Protein AF-A0A7Z9XKP6-F1 (afdb_monomer_lite)

Sequence (77 aa):
MPHLLILALPVPPRSLETLGALIDARTVQTPFGLVGPLARRHAASASVWILPYFGSPTRTDPRATLWAAKDLGVQRI

Foldseek 3Di:
DAEEEDEDDDDPPVNVVQQADFDDFDWDQDPVGIFDRWTWHHHVVYTYTYPHPDDDDPDDDVVRVVRVCVVVNHPYD

pLDDT: mean 82.53, std 10.96, range [50.91, 95.25]

Structure (mmCIF, N/CA/C/O backbone):
data_AF-A0A7Z9XKP6-F1
#
_entry.id   AF-A0A7Z9XKP6-F1
#
loop_
_atom_site.group_PDB
_atom_site.id
_atom_site.type_symbol
_atom_site.label_atom_id
_atom_site.label_alt_id
_atom_site.label_comp_id
_atom_site.label_asym_id
_atom_site.label_entity_id
_atom_site.label_seq_id
_atom_site.pdbx_PDB_ins_code
_atom_site.Cartn_x
_atom_site.Cartn_y
_atom_site.Cartn_z
_atom_site.occupancy
_atom_site.B_iso_or_equiv
_atom_site.auth_seq_id
_atom_site.auth_comp_id
_atom_site.auth_asym_id
_atom_site.auth_atom_id
_atom_site.pdbx_PDB_model_num
ATOM 1 N N . MET A 1 1 ? -1.287 -17.007 -1.292 1.00 63.41 1 MET A N 1
ATOM 2 C CA . MET A 1 1 ? -0.015 -16.252 -1.337 1.00 63.41 1 MET A CA 1
ATOM 3 C C . MET A 1 1 ? -0.014 -15.289 -0.159 1.00 63.41 1 MET A C 1
ATOM 5 O O . MET A 1 1 ? -1.000 -14.571 -0.036 1.00 63.41 1 MET A O 1
ATOM 9 N N . PRO A 1 2 ? 0.988 -15.306 0.735 1.00 73.88 2 PRO A N 1
ATOM 10 C CA . PRO A 1 2 ? 1.039 -14.367 1.854 1.00 73.88 2 PRO A CA 1
ATOM 11 C C . PRO A 1 2 ? 1.173 -12.924 1.344 1.00 73.88 2 PRO A C 1
ATOM 13 O O . PRO A 1 2 ? 1.845 -12.674 0.337 1.00 73.88 2 PRO A O 1
ATOM 16 N N . HIS A 1 3 ? 0.515 -11.990 2.032 1.00 82.75 3 HIS A N 1
ATOM 17 C CA . HIS A 1 3 ? 0.526 -10.565 1.702 1.00 82.75 3 HIS A CA 1
ATOM 18 C C . HIS A 1 3 ? 1.402 -9.798 2.700 1.00 82.75 3 HIS A C 1
ATOM 20 O O . HIS A 1 3 ? 1.187 -9.888 3.908 1.00 82.75 3 HIS A O 1
ATOM 26 N N . LEU A 1 4 ? 2.383 -9.054 2.195 1.00 85.62 4 LEU A N 1
ATOM 27 C CA . LEU A 1 4 ? 3.303 -8.208 2.966 1.00 85.62 4 LEU A CA 1
ATOM 28 C C . LEU A 1 4 ? 3.034 -6.739 2.624 1.00 85.62 4 LEU A C 1
ATOM 30 O O . LEU A 1 4 ? 2.828 -6.443 1.451 1.00 85.62 4 LEU A O 1
ATOM 34 N N . LEU A 1 5 ? 3.061 -5.829 3.598 1.00 83.50 5 LEU A N 1
ATOM 35 C CA . LEU A 1 5 ? 3.022 -4.381 3.364 1.00 83.50 5 LEU A CA 1
ATOM 36 C C . LEU A 1 5 ? 4.347 -3.748 3.765 1.00 83.50 5 LEU A C 1
ATOM 38 O O . LEU A 1 5 ? 4.650 -3.669 4.940 1.00 83.50 5 LEU A O 1
ATOM 42 N N . ILE A 1 6 ? 5.090 -3.212 2.807 1.00 84.00 6 ILE A N 1
ATOM 43 C CA . ILE A 1 6 ? 6.284 -2.427 3.097 1.00 84.00 6 ILE A CA 1
ATOM 44 C C . ILE A 1 6 ? 5.867 -0.973 3.338 1.00 84.00 6 ILE A C 1
ATOM 46 O O . ILE A 1 6 ? 5.400 -0.291 2.420 1.00 84.00 6 ILE A O 1
ATOM 50 N N . LEU A 1 7 ? 6.075 -0.502 4.569 1.00 80.31 7 LEU A N 1
ATOM 51 C CA . LEU A 1 7 ? 6.027 0.917 4.919 1.00 80.31 7 LEU A CA 1
ATOM 52 C C . LEU A 1 7 ? 7.417 1.510 4.733 1.00 80.31 7 LEU A C 1
ATOM 54 O O . LEU A 1 7 ? 8.317 1.238 5.524 1.00 80.31 7 LEU A O 1
ATOM 58 N N . ALA A 1 8 ? 7.611 2.292 3.678 1.00 68.88 8 ALA A N 1
ATOM 59 C CA . ALA A 1 8 ? 8.939 2.768 3.323 1.00 68.88 8 ALA A CA 1
ATOM 60 C C . ALA A 1 8 ? 9.023 4.291 3.256 1.00 68.88 8 ALA A C 1
ATOM 62 O O . ALA A 1 8 ? 8.223 4.956 2.611 1.00 68.88 8 ALA A O 1
ATOM 63 N N . LEU A 1 9 ? 10.082 4.842 3.845 1.00 65.38 9 LEU A N 1
ATOM 64 C CA . LEU A 1 9 ? 10.646 6.103 3.364 1.00 65.38 9 LEU A CA 1
ATOM 65 C C . LEU A 1 9 ? 11.100 5.914 1.899 1.00 65.38 9 LEU A C 1
ATOM 67 O O . LEU A 1 9 ? 11.394 4.781 1.518 1.00 65.38 9 LEU A O 1
ATOM 71 N N . PRO A 1 10 ? 11.136 6.978 1.074 1.00 65.12 10 PRO A N 1
ATOM 72 C CA . PRO A 1 10 ? 11.202 6.901 -0.388 1.00 65.12 10 PRO A CA 1
ATOM 73 C C . PRO A 1 10 ? 12.112 5.784 -0.916 1.00 65.12 10 PRO A C 1
ATOM 75 O O . PRO A 1 10 ? 13.337 5.869 -0.826 1.00 65.12 10 PRO A O 1
ATOM 78 N N . VAL A 1 11 ? 11.511 4.726 -1.469 1.00 66.56 11 VAL A N 1
ATOM 79 C CA . VAL A 1 11 ? 12.269 3.627 -2.076 1.00 66.56 11 VAL A CA 1
ATOM 80 C C . VAL A 1 11 ? 12.777 4.098 -3.439 1.00 66.56 11 VAL A C 1
ATOM 82 O O . VAL A 1 11 ? 11.967 4.553 -4.253 1.00 66.56 11 VAL A O 1
ATOM 85 N N . PRO A 1 12 ? 14.084 3.990 -3.737 1.00 74.94 12 PRO A N 1
ATOM 86 C CA . PRO A 1 12 ? 14.597 4.328 -5.057 1.00 74.94 12 PRO A CA 1
ATOM 87 C C . PRO A 1 12 ? 13.875 3.521 -6.149 1.00 74.94 12 PRO A C 1
ATOM 89 O O . PRO A 1 12 ? 13.679 2.318 -5.965 1.00 74.94 12 PRO A O 1
ATOM 92 N N . PRO A 1 13 ? 13.538 4.117 -7.309 1.00 74.88 13 PRO A N 1
ATOM 93 C CA . PRO A 1 13 ? 12.806 3.423 -8.371 1.00 74.88 13 PRO A CA 1
ATOM 94 C C . PRO A 1 13 ? 13.428 2.083 -8.787 1.00 74.88 13 PRO A C 1
ATOM 96 O O . PRO A 1 13 ? 12.715 1.092 -8.908 1.00 74.88 13 PRO A O 1
ATOM 99 N N . 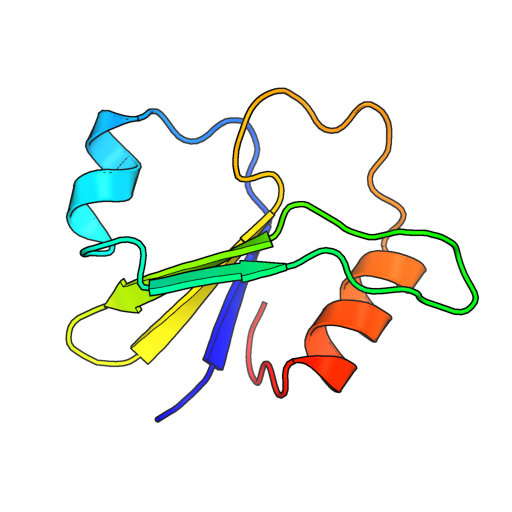ARG A 1 14 ? 14.765 2.015 -8.897 1.00 79.12 14 ARG A N 1
ATOM 100 C CA . ARG A 1 14 ? 15.486 0.767 -9.213 1.00 79.12 14 ARG A CA 1
ATOM 101 C C . ARG A 1 14 ? 15.266 -0.336 -8.177 1.00 79.12 14 ARG A C 1
ATOM 103 O O . ARG A 1 14 ? 15.195 -1.506 -8.528 1.00 79.12 14 ARG A O 1
ATOM 110 N N . SER A 1 15 ? 15.127 0.016 -6.901 1.00 78.56 15 SER A N 1
ATOM 111 C CA . SER A 1 15 ? 14.868 -0.961 -5.841 1.00 78.56 15 SER A CA 1
ATOM 112 C C . SER A 1 15 ? 13.441 -1.512 -5.895 1.00 78.56 15 SER A C 1
ATOM 114 O O . SER A 1 15 ? 13.195 -2.585 -5.363 1.00 78.56 15 SER A O 1
ATOM 116 N N . LEU A 1 16 ? 12.498 -0.824 -6.548 1.00 76.88 16 LEU A N 1
ATOM 117 C CA . LEU A 1 16 ? 11.143 -1.340 -6.763 1.00 76.88 16 LEU A CA 1
ATOM 118 C C . LEU A 1 16 ? 11.095 -2.411 -7.862 1.00 76.88 16 LEU A C 1
ATOM 120 O O . LEU A 1 16 ? 10.201 -3.255 -7.841 1.00 76.88 16 LEU A O 1
ATOM 124 N N . GLU A 1 17 ? 12.040 -2.398 -8.807 1.00 78.75 17 GLU A N 1
ATOM 125 C CA . GLU A 1 17 ? 12.127 -3.398 -9.883 1.00 78.75 17 GLU A CA 1
ATOM 126 C C . GLU A 1 17 ? 12.437 -4.797 -9.334 1.00 78.75 17 GLU A C 1
ATOM 128 O O . GLU A 1 17 ? 11.925 -5.791 -9.848 1.00 78.75 17 GLU A O 1
ATOM 133 N N . THR A 1 18 ? 13.188 -4.886 -8.231 1.00 82.44 18 THR A N 1
ATOM 134 C CA . THR A 1 18 ? 13.516 -6.167 -7.578 1.00 82.44 18 THR A CA 1
ATOM 135 C C . THR A 1 18 ? 12.305 -6.823 -6.908 1.00 82.44 18 THR A C 1
ATOM 137 O O . THR A 1 18 ? 12.289 -8.037 -6.716 1.00 82.44 18 THR A O 1
ATOM 140 N N . LEU A 1 19 ? 11.261 -6.045 -6.598 1.00 80.94 19 LEU A N 1
ATOM 141 C CA . LEU A 1 19 ? 9.995 -6.532 -6.038 1.00 80.94 19 LEU A CA 1
ATOM 142 C C . LEU A 1 19 ? 9.039 -7.069 -7.115 1.00 80.94 19 LEU A C 1
ATOM 144 O O . LEU A 1 19 ? 7.926 -7.486 -6.795 1.00 80.94 19 LEU A O 1
ATOM 148 N N . GLY A 1 20 ? 9.472 -7.062 -8.378 1.00 85.00 20 GLY A N 1
ATOM 149 C CA . GLY A 1 20 ? 8.714 -7.535 -9.526 1.00 85.00 20 GLY A CA 1
ATOM 150 C C . GLY A 1 20 ? 7.795 -6.474 -10.126 1.00 85.00 20 GLY A C 1
ATOM 151 O O . GLY A 1 20 ? 7.801 -5.300 -9.742 1.00 85.00 20 GLY A O 1
ATOM 152 N N . ALA A 1 21 ? 7.003 -6.896 -11.112 1.00 86.00 21 ALA A N 1
ATOM 153 C CA . ALA A 1 21 ? 6.113 -6.010 -11.852 1.00 86.00 21 ALA A CA 1
ATOM 154 C C . ALA A 1 21 ? 4.996 -5.435 -10.963 1.00 86.00 21 ALA A C 1
ATOM 156 O O . ALA A 1 21 ? 4.496 -6.106 -10.054 1.00 86.00 21 ALA A O 1
ATOM 157 N N . LEU A 1 22 ? 4.590 -4.195 -11.258 1.00 87.19 22 LEU A N 1
ATOM 158 C CA . LEU A 1 22 ? 3.371 -3.599 -10.713 1.00 87.19 22 LEU A CA 1
ATOM 159 C C . LEU A 1 22 ? 2.161 -4.366 -11.254 1.00 87.19 22 LEU A C 1
ATOM 161 O O . LEU A 1 22 ? 1.971 -4.447 -12.462 1.00 87.19 22 LEU A O 1
ATOM 165 N N . ILE A 1 23 ? 1.358 -4.915 -10.348 1.00 90.38 23 ILE A N 1
ATOM 166 C CA . ILE A 1 23 ? 0.126 -5.639 -10.673 1.00 90.38 23 ILE A CA 1
ATOM 167 C C . ILE A 1 23 ? -1.075 -4.696 -10.597 1.00 90.38 23 ILE A C 1
ATOM 169 O O . ILE A 1 23 ? -1.967 -4.755 -11.435 1.00 90.38 23 ILE A O 1
ATOM 173 N N . ASP A 1 24 ? -1.128 -3.878 -9.544 1.00 89.56 24 ASP A N 1
ATOM 174 C CA . ASP A 1 24 ? -2.308 -3.096 -9.175 1.00 89.56 24 ASP A CA 1
ATOM 175 C C . ASP A 1 24 ? -1.898 -1.886 -8.321 1.00 89.56 24 ASP A C 1
ATOM 177 O O . ASP A 1 24 ? -0.868 -1.923 -7.642 1.00 89.56 24 ASP A O 1
ATOM 181 N N . ALA A 1 25 ? -2.708 -0.833 -8.326 1.00 89.56 25 ALA A N 1
ATOM 182 C CA . ALA A 1 25 ? -2.565 0.324 -7.455 1.00 89.56 25 ALA A CA 1
ATOM 183 C C . ALA A 1 25 ? -3.922 0.676 -6.836 1.00 89.56 25 ALA A C 1
ATOM 185 O O . ALA A 1 25 ? -4.919 0.807 -7.543 1.00 89.56 25 ALA A O 1
ATOM 186 N N . ARG A 1 26 ? -3.971 0.842 -5.510 1.00 90.00 26 ARG A N 1
ATOM 187 C CA . ARG A 1 26 ? -5.221 1.095 -4.778 1.00 90.00 26 ARG A CA 1
ATOM 188 C C . ARG A 1 26 ? -5.100 2.254 -3.812 1.00 90.00 26 ARG A C 1
ATOM 190 O O . ARG A 1 26 ? -4.071 2.424 -3.171 1.00 90.00 26 ARG A O 1
ATOM 197 N N . THR A 1 27 ? -6.199 2.973 -3.637 1.00 90.56 27 THR A N 1
ATOM 198 C CA . THR A 1 27 ? -6.414 3.842 -2.479 1.00 90.56 27 THR A CA 1
ATOM 199 C C . THR A 1 27 ? -7.513 3.219 -1.634 1.00 90.56 27 THR A C 1
ATOM 201 O O . THR A 1 27 ? -8.571 2.873 -2.155 1.00 90.56 27 THR A O 1
ATOM 204 N N . VAL A 1 28 ? -7.255 3.043 -0.342 1.00 91.44 28 VAL A N 1
ATOM 205 C CA . VAL A 1 28 ? -8.189 2.416 0.596 1.00 91.44 28 VAL A CA 1
ATOM 206 C C . VAL A 1 28 ? -8.829 3.501 1.452 1.00 91.44 28 VAL A C 1
ATOM 208 O O . VAL A 1 28 ? -8.133 4.294 2.089 1.00 91.44 28 VAL A O 1
ATOM 211 N N . GLN A 1 29 ? -10.160 3.536 1.464 1.00 93.31 29 GLN A N 1
ATOM 212 C CA . GLN A 1 29 ? -10.919 4.349 2.407 1.00 93.31 29 GLN A CA 1
ATOM 213 C C . GLN A 1 29 ? -10.923 3.652 3.7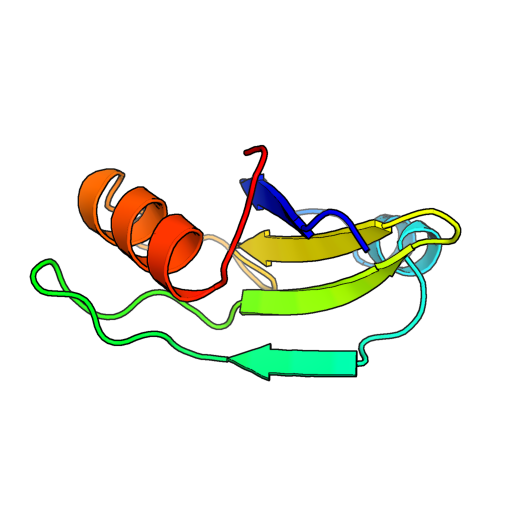65 1.00 93.31 29 GLN A C 1
ATOM 215 O O . GLN A 1 29 ? -11.357 2.510 3.873 1.00 93.31 29 GLN A O 1
ATOM 220 N N . THR A 1 30 ? -10.479 4.352 4.806 1.00 93.38 30 THR A N 1
ATOM 221 C CA . THR A 1 30 ? -10.523 3.859 6.188 1.00 93.38 30 THR A CA 1
ATOM 222 C C . THR A 1 30 ? -11.334 4.816 7.065 1.00 93.38 30 THR A C 1
ATOM 224 O O . THR A 1 30 ? -11.537 5.975 6.680 1.00 93.38 30 THR A O 1
ATOM 227 N N . PRO A 1 31 ? -11.751 4.400 8.274 1.00 95.25 31 PRO A N 1
ATOM 228 C CA . PRO A 1 31 ? -12.363 5.307 9.248 1.00 95.25 31 PRO A CA 1
ATOM 229 C C . PRO A 1 31 ? -11.461 6.480 9.669 1.00 95.25 31 PRO A C 1
ATOM 231 O O . PRO A 1 31 ? -11.950 7.467 10.210 1.00 95.25 31 PRO A O 1
ATOM 234 N N . PHE A 1 32 ? -10.150 6.387 9.426 1.00 91.88 32 PHE A N 1
ATOM 235 C CA . PHE A 1 32 ? -9.154 7.394 9.804 1.00 91.88 32 PHE A CA 1
ATOM 236 C C . PHE A 1 32 ? -8.688 8.258 8.620 1.00 91.88 32 PHE A C 1
ATOM 238 O O . PHE A 1 32 ? -7.803 9.095 8.783 1.00 91.88 32 PHE A O 1
ATOM 245 N N . GLY A 1 33 ? -9.275 8.061 7.435 1.00 90.12 33 GLY A N 1
ATOM 246 C CA . GLY A 1 33 ? -8.933 8.773 6.205 1.00 90.12 33 GLY A CA 1
ATOM 247 C C . GLY A 1 33 ? -8.506 7.848 5.065 1.00 90.12 33 GLY A C 1
ATOM 248 O O . GLY A 1 33 ? -8.554 6.620 5.172 1.00 90.12 33 GLY A O 1
ATOM 249 N N . LEU A 1 34 ? -8.106 8.455 3.950 1.00 89.88 34 LEU A N 1
ATOM 250 C CA . LEU A 1 34 ? -7.613 7.748 2.770 1.00 89.88 34 LEU A CA 1
ATOM 251 C C . LEU A 1 34 ? -6.168 7.282 2.974 1.00 89.88 34 LEU A C 1
ATOM 253 O O . LEU A 1 34 ? -5.335 8.028 3.485 1.00 89.88 34 LEU A O 1
ATOM 257 N N . VAL A 1 35 ? -5.866 6.072 2.506 1.00 89.06 35 VAL A N 1
ATOM 258 C CA . VAL A 1 35 ? -4.508 5.520 2.465 1.00 89.06 35 VAL A CA 1
ATOM 259 C C . VAL A 1 35 ? -4.170 5.154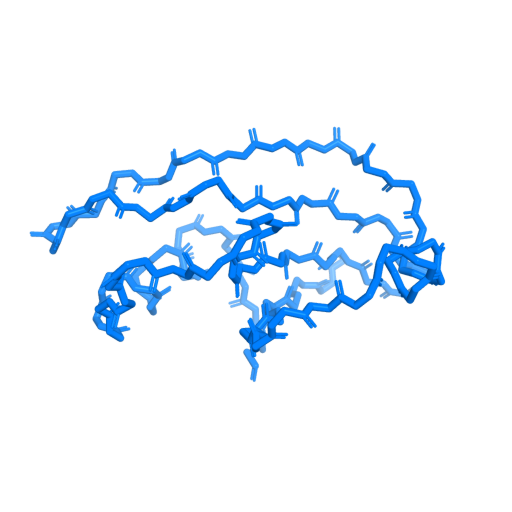 1.031 1.00 89.06 35 VAL A C 1
ATOM 261 O O . VAL A 1 35 ? -4.839 4.309 0.439 1.00 89.06 35 VAL A O 1
ATOM 264 N N . GLY A 1 36 ? -3.130 5.766 0.469 1.00 86.00 36 GLY A N 1
ATOM 265 C CA . GLY A 1 36 ? -2.640 5.409 -0.855 1.00 86.00 36 GLY A CA 1
ATOM 266 C C . GLY A 1 36 ? -1.966 6.554 -1.614 1.00 86.00 36 GLY A C 1
ATOM 267 O O . GLY A 1 36 ? -1.807 7.647 -1.071 1.00 86.00 36 GLY A O 1
ATOM 268 N N . PRO A 1 37 ? -1.577 6.295 -2.874 1.00 87.12 37 PRO A N 1
ATOM 269 C CA . PRO A 1 37 ? -1.744 5.014 -3.566 1.00 87.12 37 PRO A CA 1
ATOM 270 C C . PRO A 1 37 ? -0.811 3.923 -3.004 1.00 87.12 37 PRO A C 1
ATOM 272 O O . PRO A 1 37 ? 0.387 4.147 -2.828 1.00 87.12 37 PRO A O 1
ATOM 275 N N . LEU A 1 38 ? -1.366 2.739 -2.727 1.00 88.75 38 LEU A N 1
ATOM 276 C CA . LEU A 1 38 ? -0.622 1.516 -2.431 1.00 88.75 38 LEU A CA 1
ATOM 277 C C . LEU A 1 38 ? -0.374 0.761 -3.731 1.00 88.75 38 LEU A C 1
ATOM 279 O O . LEU A 1 38 ? -1.326 0.454 -4.446 1.00 88.75 38 LEU A O 1
ATOM 283 N N . ALA A 1 39 ? 0.873 0.404 -4.015 1.00 89.38 39 ALA A N 1
ATOM 284 C CA . ALA A 1 39 ? 1.198 -0.439 -5.162 1.00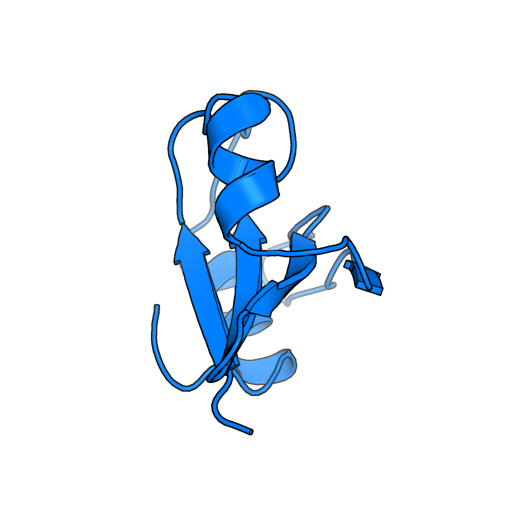 89.38 39 ALA A CA 1
ATOM 285 C C . ALA A 1 39 ? 1.332 -1.898 -4.760 1.00 89.38 39 ALA A C 1
ATOM 287 O O . ALA A 1 39 ? 2.078 -2.215 -3.836 1.00 89.38 39 ALA A O 1
ATOM 288 N N . ARG A 1 40 ? 0.675 -2.783 -5.505 1.00 91.38 40 ARG A N 1
ATOM 289 C CA . ARG A 1 40 ? 0.845 -4.228 -5.416 1.00 91.38 40 ARG A CA 1
ATOM 290 C C . ARG A 1 40 ? 1.891 -4.685 -6.414 1.00 91.38 40 ARG A C 1
ATOM 292 O O . ARG A 1 40 ? 1.744 -4.440 -7.610 1.00 91.38 40 ARG A O 1
ATOM 299 N N . ARG A 1 41 ? 2.895 -5.418 -5.953 1.00 89.44 41 ARG A N 1
ATOM 300 C CA . ARG A 1 41 ? 3.912 -6.051 -6.794 1.00 89.44 41 ARG A CA 1
ATOM 301 C C . ARG A 1 41 ? 3.970 -7.556 -6.573 1.00 89.44 41 ARG A C 1
ATOM 303 O O . ARG A 1 41 ? 3.644 -8.053 -5.489 1.00 89.44 41 ARG A O 1
ATOM 310 N N . HIS A 1 42 ? 4.344 -8.272 -7.630 1.00 84.88 42 HIS A N 1
ATOM 311 C CA . HIS A 1 42 ? 4.514 -9.722 -7.602 1.00 84.88 42 HIS A CA 1
ATOM 312 C C . HIS A 1 42 ? 5.962 -10.071 -7.245 1.00 84.88 42 HIS A C 1
ATOM 314 O O . HIS A 1 42 ? 6.808 -10.172 -8.133 1.00 84.88 42 HIS A O 1
ATOM 320 N N . ALA A 1 43 ? 6.247 -10.286 -5.960 1.00 78.44 43 ALA A N 1
ATOM 321 C CA . ALA A 1 43 ? 7.523 -10.865 -5.559 1.00 78.44 43 ALA A CA 1
ATOM 322 C C . ALA A 1 43 ? 7.467 -12.390 -5.741 1.00 78.44 43 ALA A C 1
ATOM 324 O O . ALA A 1 43 ? 6.409 -13.001 -5.598 1.00 78.44 43 ALA A O 1
ATOM 325 N N . ALA A 1 44 ? 8.609 -13.021 -6.026 1.00 73.31 44 ALA A N 1
ATOM 326 C CA . ALA A 1 44 ? 8.691 -14.446 -6.371 1.00 73.31 44 ALA A CA 1
ATOM 327 C C . ALA A 1 44 ? 7.990 -15.399 -5.375 1.00 73.31 44 ALA A C 1
ATOM 329 O O . ALA A 1 44 ? 7.536 -16.468 -5.769 1.00 73.31 44 ALA A O 1
ATOM 330 N N . SER A 1 45 ? 7.875 -15.015 -4.099 1.00 73.69 45 SER A N 1
ATOM 331 C CA . SER A 1 45 ? 7.262 -15.820 -3.033 1.00 73.69 45 SER A CA 1
ATOM 332 C C . SER A 1 45 ? 6.100 -15.136 -2.296 1.00 73.69 45 SER A C 1
ATOM 334 O O . SER A 1 45 ? 5.530 -15.729 -1.376 1.00 73.69 45 SER A O 1
ATOM 336 N N . ALA A 1 46 ? 5.734 -13.899 -2.655 1.00 77.31 46 ALA A N 1
ATOM 337 C CA . ALA A 1 46 ? 4.733 -13.124 -1.923 1.00 77.31 46 ALA A CA 1
ATOM 338 C C . ALA A 1 46 ? 4.079 -12.026 -2.770 1.00 77.31 46 ALA A C 1
ATOM 340 O O . ALA A 1 46 ? 4.664 -11.479 -3.702 1.00 77.31 46 ALA A O 1
ATOM 341 N N . SER A 1 47 ? 2.867 -11.636 -2.377 1.00 86.69 47 SER A N 1
ATOM 342 C CA . SER A 1 47 ? 2.250 -10.409 -2.874 1.00 86.69 47 SER A CA 1
ATOM 343 C C . SER A 1 47 ? 2.665 -9.253 -1.970 1.00 86.69 47 SER A C 1
ATOM 345 O O . SER A 1 47 ? 2.333 -9.257 -0.786 1.00 86.69 47 SER A O 1
ATOM 347 N N . VAL A 1 48 ? 3.348 -8.249 -2.515 1.00 89.94 48 VAL A N 1
ATOM 348 C CA . VAL A 1 48 ? 3.880 -7.127 -1.728 1.00 89.94 48 VAL A CA 1
ATOM 349 C C . VAL A 1 48 ? 3.091 -5.859 -2.030 1.00 89.94 48 VAL A C 1
ATOM 351 O O . VAL A 1 48 ? 2.977 -5.468 -3.186 1.00 89.94 48 VAL A O 1
ATOM 354 N N . TRP A 1 49 ? 2.545 -5.223 -1.001 1.00 91.31 49 TRP A N 1
ATOM 355 C CA . TRP A 1 49 ? 2.002 -3.870 -1.043 1.00 91.31 49 TRP A CA 1
ATOM 356 C C . TRP A 1 49 ? 3.071 -2.871 -0.591 1.00 91.31 49 TRP A C 1
ATOM 358 O O 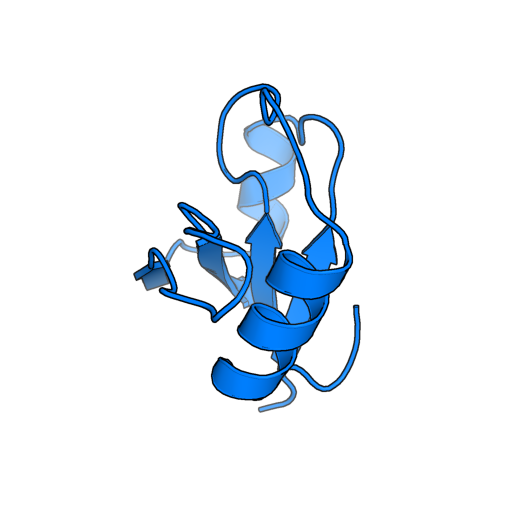. TRP A 1 49 ? 3.860 -3.184 0.296 1.00 91.31 49 TRP A O 1
ATOM 368 N N . ILE A 1 50 ? 3.109 -1.677 -1.181 1.00 87.62 50 ILE A N 1
ATOM 369 C CA . ILE A 1 50 ? 4.097 -0.632 -0.858 1.00 87.62 50 ILE A CA 1
ATOM 370 C C . ILE A 1 50 ? 3.378 0.690 -0.599 1.00 87.62 50 ILE A C 1
ATOM 372 O O . ILE A 1 50 ? 2.559 1.104 -1.424 1.00 87.62 50 ILE A O 1
ATOM 376 N N . LEU A 1 51 ? 3.705 1.352 0.516 1.00 86.38 51 LEU A N 1
ATOM 377 C CA . LEU A 1 51 ? 3.197 2.676 0.881 1.00 86.38 51 LEU A CA 1
ATOM 378 C C . LEU A 1 51 ? 4.293 3.540 1.549 1.00 86.38 51 LEU A C 1
ATOM 380 O O . LEU A 1 51 ? 4.919 3.081 2.505 1.00 86.38 51 LEU A O 1
ATOM 384 N N . PRO A 1 52 ? 4.449 4.814 1.143 1.00 77.44 52 PRO A N 1
ATOM 385 C CA . PRO A 1 52 ? 4.034 5.383 -0.136 1.00 77.44 52 PRO A CA 1
ATOM 386 C C . PRO A 1 52 ? 4.729 4.685 -1.303 1.00 77.44 52 PRO A C 1
ATOM 388 O O . PRO A 1 52 ? 5.898 4.314 -1.243 1.00 77.44 52 PRO A O 1
ATOM 391 N N . TYR A 1 53 ? 3.996 4.541 -2.399 1.00 63.25 53 TYR A N 1
ATOM 392 C CA . TYR A 1 53 ? 4.556 4.026 -3.642 1.00 63.25 53 TYR A CA 1
ATOM 393 C C . TYR A 1 53 ? 5.308 5.098 -4.458 1.00 63.25 53 TYR A C 1
ATOM 395 O O . TYR A 1 53 ? 6.190 4.765 -5.248 1.00 63.25 53 TYR A O 1
ATOM 403 N N . PHE A 1 54 ? 4.993 6.383 -4.259 1.00 59.88 54 PHE A N 1
ATOM 404 C CA . PHE A 1 54 ? 5.677 7.512 -4.893 1.00 59.88 54 PHE A CA 1
ATOM 405 C C . PHE A 1 54 ? 5.669 8.740 -3.975 1.00 59.88 54 PHE A C 1
ATOM 407 O O . PHE A 1 54 ? 4.649 9.042 -3.356 1.00 59.88 54 PHE A O 1
ATOM 414 N N . GLY A 1 55 ? 6.789 9.469 -3.933 1.00 56.22 55 GLY A N 1
ATOM 415 C CA . GLY A 1 55 ? 6.930 10.694 -3.144 1.00 56.22 55 GLY A CA 1
ATOM 416 C C . GLY A 1 55 ? 6.991 10.468 -1.628 1.00 56.22 55 GLY A C 1
ATOM 417 O O . GLY A 1 55 ? 6.910 9.347 -1.131 1.00 56.22 55 GLY A O 1
ATOM 418 N N . SER A 1 56 ? 7.172 11.561 -0.885 1.00 50.91 56 SER A N 1
ATOM 419 C CA . SER A 1 56 ? 7.043 11.547 0.575 1.00 50.91 56 SER A CA 1
ATOM 420 C C . SER A 1 56 ? 5.554 11.552 0.935 1.00 50.91 56 SER A C 1
ATOM 422 O O . SER A 1 56 ? 4.814 12.360 0.364 1.00 50.91 56 SER A O 1
ATOM 424 N N . PRO A 1 57 ? 5.079 10.703 1.863 1.00 57.19 57 PRO A N 1
ATOM 425 C CA . PRO A 1 57 ? 3.714 10.814 2.334 1.00 57.19 57 PRO A CA 1
ATOM 426 C C . PRO A 1 57 ? 3.651 12.104 3.156 1.00 57.19 57 PRO A C 1
ATOM 428 O O . PRO A 1 57 ? 4.331 12.237 4.170 1.00 57.19 57 PRO A O 1
ATOM 431 N N . THR A 1 58 ? 2.846 13.078 2.732 1.00 56.09 58 THR A N 1
ATOM 432 C CA . THR A 1 58 ? 2.672 14.329 3.494 1.00 56.09 58 THR A CA 1
ATOM 433 C C . THR A 1 58 ? 2.149 14.064 4.909 1.00 56.09 58 THR A C 1
ATOM 435 O O . THR A 1 58 ? 2.359 14.882 5.802 1.00 56.09 58 THR A O 1
ATOM 438 N N . ARG A 1 59 ? 1.510 12.904 5.130 1.00 62.03 59 ARG A N 1
ATOM 439 C CA . ARG A 1 59 ? 1.091 12.390 6.436 1.00 62.03 59 ARG A CA 1
ATOM 440 C C . ARG A 1 59 ? 0.807 10.883 6.359 1.00 62.03 59 ARG A C 1
ATOM 442 O O . ARG A 1 59 ? -0.064 10.472 5.599 1.00 62.03 59 ARG A O 1
ATOM 449 N N . THR A 1 60 ? 1.475 10.074 7.180 1.00 71.50 60 THR A N 1
ATOM 450 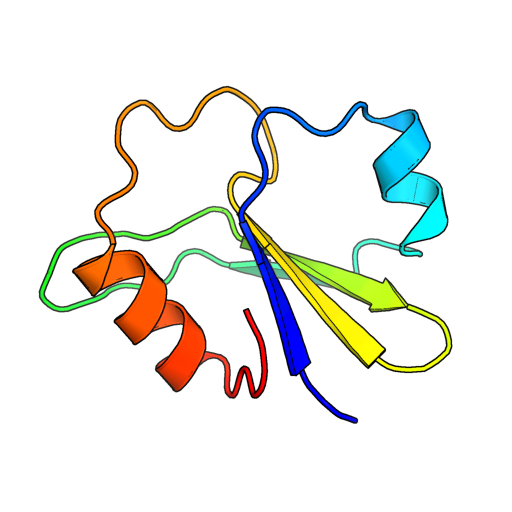C CA . THR A 1 60 ? 1.117 8.658 7.396 1.00 71.50 60 THR A CA 1
ATOM 451 C C . THR A 1 60 ? 0.409 8.539 8.745 1.00 71.50 60 THR A C 1
ATOM 453 O O . THR A 1 60 ? 1.056 8.663 9.782 1.00 71.50 60 THR A O 1
ATOM 456 N N . ASP A 1 61 ? -0.915 8.330 8.765 1.00 84.38 61 ASP A N 1
ATOM 457 C CA . ASP A 1 61 ? -1.618 7.968 10.007 1.00 84.38 61 ASP A CA 1
ATOM 458 C C . ASP A 1 61 ? -1.445 6.453 10.239 1.00 84.38 61 ASP A C 1
ATOM 460 O O . ASP A 1 61 ? -1.878 5.650 9.399 1.00 84.38 61 ASP A O 1
ATOM 464 N N . PRO A 1 62 ? -0.810 6.024 11.346 1.00 87.69 62 PRO A N 1
ATOM 465 C CA . PRO A 1 62 ? -0.563 4.609 11.600 1.00 87.69 62 PRO A CA 1
ATOM 466 C C . PRO A 1 62 ? -1.861 3.808 11.754 1.00 87.69 62 PRO A C 1
ATOM 468 O O . PRO A 1 62 ? -1.912 2.655 11.338 1.00 87.69 62 PRO A O 1
ATOM 471 N N . ARG A 1 63 ? -2.943 4.405 12.271 1.00 92.38 63 ARG A N 1
ATOM 472 C CA . ARG A 1 63 ? -4.238 3.720 12.428 1.00 92.38 63 ARG A CA 1
ATOM 473 C C . ARG A 1 63 ? -4.884 3.464 11.074 1.00 92.38 63 ARG A C 1
ATOM 475 O O . ARG A 1 63 ? -5.347 2.355 10.822 1.00 92.38 63 ARG A O 1
ATOM 482 N N . ALA A 1 64 ? -4.869 4.470 10.196 1.00 91.44 64 ALA A N 1
ATOM 483 C CA . ALA A 1 64 ? -5.340 4.330 8.819 1.00 91.44 64 ALA A CA 1
ATOM 484 C C . ALA A 1 64 ? -4.541 3.239 8.090 1.00 91.44 64 ALA A C 1
ATOM 486 O O . ALA A 1 64 ? -5.106 2.354 7.458 1.00 91.44 64 ALA A O 1
ATOM 487 N N . THR A 1 65 ? -3.218 3.254 8.250 1.00 89.94 65 THR A N 1
ATOM 488 C CA . THR A 1 65 ? -2.303 2.299 7.612 1.00 89.94 65 THR A CA 1
ATOM 489 C C . THR A 1 65 ? -2.556 0.860 8.065 1.00 89.94 65 THR A C 1
ATOM 491 O O . THR A 1 65 ? -2.676 -0.033 7.229 1.00 89.94 65 THR A O 1
ATOM 494 N N . LEU A 1 66 ? -2.699 0.629 9.375 1.00 92.56 66 LEU A N 1
ATOM 495 C CA . LEU A 1 66 ? -3.025 -0.689 9.930 1.00 92.56 66 LEU A CA 1
ATOM 496 C C . LEU A 1 66 ? -4.415 -1.171 9.490 1.00 92.56 66 LEU A C 1
ATOM 498 O O . LEU A 1 66 ? -4.591 -2.353 9.194 1.00 92.56 66 LEU A O 1
ATOM 502 N N . TRP A 1 67 ? -5.392 -0.263 9.403 1.00 94.69 67 TRP A N 1
ATOM 503 C CA . TRP A 1 67 ? -6.723 -0.590 8.891 1.00 94.69 67 TRP A CA 1
ATOM 504 C C . TRP A 1 67 ? -6.669 -1.016 7.421 1.00 94.69 67 TRP A C 1
ATOM 506 O O . TRP A 1 67 ? -7.192 -2.067 7.061 1.00 94.69 67 TRP A O 1
ATOM 516 N N . ALA A 1 68 ? -5.974 -0.249 6.579 1.00 93.00 68 ALA A N 1
ATOM 517 C CA . ALA A 1 68 ? -5.794 -0.590 5.173 1.00 93.00 68 ALA A CA 1
ATOM 518 C C . ALA A 1 68 ? -5.043 -1.920 4.997 1.00 93.00 68 ALA A C 1
ATOM 520 O O . ALA A 1 68 ? -5.412 -2.720 4.142 1.00 93.00 68 ALA A O 1
ATOM 521 N N . ALA A 1 69 ? -4.030 -2.196 5.826 1.00 92.94 69 ALA A N 1
ATOM 522 C CA . ALA A 1 69 ? -3.322 -3.474 5.822 1.00 92.94 69 ALA A CA 1
ATOM 523 C C . ALA A 1 69 ? -4.279 -4.648 6.097 1.00 92.94 69 ALA A C 1
ATOM 525 O O . ALA A 1 69 ? -4.276 -5.634 5.357 1.00 92.94 69 ALA A O 1
ATOM 526 N N . LYS A 1 70 ? -5.148 -4.512 7.107 1.00 94.12 70 LYS A N 1
ATOM 527 C CA . LYS A 1 70 ? -6.185 -5.502 7.421 1.00 94.12 70 LYS A CA 1
ATOM 528 C C . LYS A 1 70 ? -7.132 -5.727 6.236 1.00 94.12 70 LYS A C 1
ATOM 530 O O . LYS A 1 70 ? -7.328 -6.875 5.844 1.00 94.12 70 LYS A O 1
ATOM 535 N N . ASP A 1 71 ? -7.673 -4.662 5.644 1.00 93.69 71 ASP A N 1
ATOM 536 C CA . ASP A 1 71 ? -8.618 -4.756 4.517 1.00 93.69 71 ASP A CA 1
ATOM 537 C C . ASP A 1 71 ? -7.975 -5.365 3.258 1.00 93.69 71 ASP A C 1
ATOM 539 O O . ASP A 1 71 ? -8.634 -6.048 2.474 1.00 93.69 71 ASP A O 1
ATOM 543 N N . LEU A 1 72 ? -6.666 -5.173 3.079 1.00 91.38 72 LEU A N 1
ATOM 544 C CA . LEU A 1 72 ? -5.880 -5.766 1.993 1.00 91.38 72 LEU A CA 1
ATOM 545 C C . LEU A 1 72 ? -5.424 -7.209 2.269 1.00 91.38 72 LEU A C 1
ATOM 547 O O . LEU A 1 72 ? -4.706 -7.784 1.444 1.00 91.38 72 LEU A O 1
ATOM 551 N N . GLY A 1 73 ? -5.811 -7.793 3.408 1.00 92.38 73 GLY A N 1
ATOM 552 C CA . GLY A 1 73 ? -5.436 -9.152 3.801 1.00 92.38 73 GLY A CA 1
ATOM 553 C C . GLY A 1 73 ? -3.944 -9.317 4.102 1.00 92.38 73 GLY A C 1
ATOM 554 O O . GLY A 1 73 ? -3.412 -10.421 3.979 1.00 92.38 73 GLY A O 1
ATOM 555 N N . VAL A 1 74 ? -3.255 -8.228 4.456 1.00 92.38 74 VAL A N 1
ATOM 556 C CA . VAL A 1 74 ? -1.830 -8.223 4.799 1.00 92.38 74 VAL A CA 1
ATOM 557 C C . VAL A 1 74 ? -1.600 -9.001 6.091 1.00 92.38 74 VAL A C 1
ATOM 559 O O . VAL A 1 74 ? -2.277 -8.798 7.094 1.00 92.38 74 VAL A O 1
ATOM 562 N N . GLN A 1 75 ? -0.612 -9.889 6.064 1.00 91.69 75 GLN A N 1
ATOM 563 C CA . GLN A 1 75 ? -0.246 -10.760 7.181 1.00 91.69 75 GLN A CA 1
ATOM 564 C C . GLN A 1 75 ? 0.991 -10.260 7.929 1.00 91.69 75 GLN A C 1
ATOM 566 O O . GLN A 1 75 ? 1.211 -10.641 9.075 1.00 91.69 75 GLN A O 1
ATOM 571 N N . ARG A 1 76 ? 1.818 -9.437 7.275 1.00 88.19 76 ARG A N 1
ATOM 572 C CA . ARG A 1 76 ? 3.023 -8.826 7.844 1.00 88.19 76 ARG A CA 1
ATOM 573 C C . ARG A 1 76 ? 3.189 -7.409 7.317 1.00 88.19 76 ARG A C 1
ATOM 575 O O . ARG A 1 76 ? 2.915 -7.173 6.142 1.00 88.19 76 ARG A O 1
ATOM 582 N N . ILE A 1 77 ? 3.647 -6.509 8.175 1.00 87.00 77 ILE A N 1
ATOM 583 C CA . ILE A 1 77 ? 4.027 -5.136 7.837 1.00 87.00 77 ILE A CA 1
ATOM 584 C C . ILE A 1 77 ? 5.526 -5.021 8.086 1.00 87.00 77 ILE A C 1
ATOM 586 O O . ILE A 1 77 ? 5.928 -5.419 9.201 1.00 87.00 77 ILE A O 1
#

Secondary structure (DSSP, 8-state):
--EEEEE-S---HHHHHTT--EEEEEEEEETTEEEEEEEEEEETTEEEEEESSSS--S---HHHHHHHHHHTT-SB-

Radius of gyration: 11.61 Å; chains: 1; bounding box: 28×31×24 Å